Protein AF-A0A1D9Q321-F1 (afdb_monomer_lite)

Organism: Sclerotinia sclerotiorum (strain ATCC 18683 / 1980 / Ss-1) (NCBI:txid665079)

pLDDT: mean 75.56, std 19.26, range [30.47, 95.12]

Sequence (168 aa):
MKDKIEEKVTTGRLFTCFDEQNAYVSEDQILFGIDFGTTFSRIAFACLSNEDPKVLVVNCWPELDRKQAKIPKIVSYGMYNRKFSWGSQASDDYSIHGIKLLLDPKQDMPSYIPESFLKSNLEHCGKPAVDVAADFLQALQAGLHPVALIKEPEAAAFHTLHELKNKG

InterPro domains:
  IPR043129 ATPase, nucleotide binding domain [SSF53067] (31-163)

Secondary structure (DSSP, 8-state):
--------------------------S--EEEEEEE-SSEEEEEEEETTSSSPPPEE----TT-SS--S-EE-EEEE-TTT--EEEGGG--STTEEE-GGGGS-TTSPPPTTS-HHHHHHHHHHHT--HHHHHHHHHHHHHHTT-------HHHHHHHHHHHHHHTT-

Radius of gyration: 22.53 Å; chains: 1; bounding box: 74×38×61 Å

Structure (mmCIF, N/CA/C/O backbone):
data_AF-A0A1D9Q321-F1
#
_entry.id   AF-A0A1D9Q321-F1
#
loop_
_atom_site.group_PDB
_atom_site.id
_atom_site.type_symbol
_atom_site.label_atom_id
_atom_site.label_alt_id
_atom_site.label_comp_id
_atom_site.label_asym_id
_atom_site.label_entity_id
_atom_site.label_seq_id
_atom_site.pdbx_PDB_ins_code
_atom_site.Cartn_x
_atom_site.Cartn_y
_atom_site.Cartn_z
_atom_site.occupancy
_atom_site.B_iso_or_equiv
_atom_site.auth_seq_id
_atom_site.auth_comp_id
_atom_site.auth_asym_id
_atom_site.auth_atom_id
_atom_site.pdbx_PDB_model_num
ATOM 1 N N . MET A 1 1 ? -56.608 22.172 -11.972 1.00 35.34 1 MET A N 1
ATOM 2 C CA . MET A 1 1 ? -55.972 20.878 -11.644 1.00 35.34 1 MET A CA 1
ATOM 3 C C . MET A 1 1 ? -54.794 20.750 -12.591 1.00 35.34 1 MET A C 1
ATOM 5 O O . MET A 1 1 ? -55.031 20.618 -13.778 1.00 35.34 1 MET A O 1
ATOM 9 N N . LYS A 1 2 ? -53.620 21.278 -12.220 1.00 38.09 2 LYS A N 1
ATOM 10 C CA . LYS A 1 2 ? -52.544 20.570 -11.497 1.00 38.09 2 LYS A CA 1
ATOM 11 C C . LYS A 1 2 ? -52.198 19.254 -12.207 1.00 38.09 2 LYS A C 1
ATOM 13 O O . LYS A 1 2 ? -53.036 18.369 -12.214 1.00 38.09 2 LYS A O 1
ATOM 18 N N . ASP A 1 3 ? -51.012 19.157 -12.807 1.00 34.81 3 ASP A N 1
ATOM 19 C CA . ASP A 1 3 ? -49.898 18.531 -12.091 1.00 34.81 3 ASP A CA 1
ATOM 20 C C . ASP A 1 3 ? -48.523 18.825 -12.707 1.00 34.81 3 ASP A C 1
ATOM 22 O O . ASP A 1 3 ? -48.362 19.052 -13.904 1.00 34.81 3 ASP A O 1
ATOM 26 N N . LYS A 1 4 ? -47.559 18.916 -11.786 1.00 35.53 4 LYS A N 1
ATOM 27 C CA . LYS A 1 4 ? -46.132 19.196 -11.946 1.00 35.53 4 LYS A CA 1
ATOM 28 C C . LYS A 1 4 ? -45.429 18.044 -12.660 1.00 35.53 4 LYS A C 1
ATOM 30 O O . LYS A 1 4 ? -45.674 16.883 -12.352 1.00 35.53 4 LYS A O 1
ATOM 35 N N . ILE A 1 5 ? -44.456 18.383 -13.499 1.00 38.28 5 ILE A N 1
ATOM 36 C CA . ILE A 1 5 ? -43.382 17.465 -13.877 1.00 38.28 5 ILE A CA 1
ATOM 37 C C . ILE A 1 5 ? -42.394 17.459 -12.704 1.00 38.28 5 ILE A C 1
ATOM 39 O O . ILE A 1 5 ? -41.730 18.462 -12.449 1.00 38.28 5 ILE A O 1
ATOM 43 N N . GLU A 1 6 ? -42.366 16.365 -11.945 1.00 34.31 6 GLU A N 1
ATOM 44 C CA . GLU A 1 6 ? -41.343 16.105 -10.932 1.00 34.31 6 GLU A CA 1
ATOM 45 C C . GLU A 1 6 ? -40.139 15.416 -11.580 1.00 34.31 6 GLU A C 1
ATOM 47 O O . GLU A 1 6 ? -40.236 14.330 -12.155 1.00 34.31 6 GLU A O 1
ATOM 52 N N . GLU A 1 7 ? -38.994 16.078 -11.476 1.00 33.91 7 GLU A N 1
ATOM 53 C CA . GLU A 1 7 ? -37.674 15.586 -11.835 1.00 33.91 7 GLU A CA 1
ATOM 54 C C . GLU A 1 7 ? -37.228 14.543 -10.796 1.00 33.91 7 GLU A C 1
ATOM 56 O O . GLU A 1 7 ? -36.990 14.865 -9.630 1.00 33.91 7 GLU A O 1
ATOM 61 N N . LYS A 1 8 ? -37.137 13.266 -11.188 1.00 33.78 8 LYS A N 1
ATOM 62 C CA . LYS A 1 8 ? -36.568 12.223 -10.324 1.00 33.78 8 LYS A CA 1
ATOM 63 C C . LYS A 1 8 ? -35.047 12.230 -10.439 1.00 33.78 8 LYS A C 1
ATOM 65 O O . LYS A 1 8 ? -34.477 11.697 -11.390 1.00 33.78 8 LYS A O 1
ATOM 70 N N . VAL A 1 9 ? -34.403 12.797 -9.422 1.00 32.88 9 VAL A N 1
ATOM 71 C CA . VAL A 1 9 ? -32.973 12.632 -9.138 1.00 32.88 9 VAL A CA 1
ATOM 72 C C . VAL A 1 9 ? -32.656 11.137 -9.061 1.00 32.88 9 VAL A C 1
ATOM 74 O O . VAL A 1 9 ? -33.147 10.423 -8.189 1.00 32.88 9 VAL A O 1
ATOM 77 N N . THR A 1 10 ? -31.854 10.653 -10.007 1.00 32.47 10 THR A N 1
ATOM 78 C CA . THR A 1 10 ? -31.386 9.265 -10.037 1.00 32.47 10 THR A CA 1
ATOM 79 C C . THR A 1 10 ? -30.077 9.185 -9.260 1.00 32.47 10 THR A C 1
ATOM 81 O O . THR A 1 10 ? -29.006 9.457 -9.798 1.00 32.47 10 THR A O 1
ATOM 84 N N . THR A 1 11 ? -30.162 8.835 -7.977 1.00 32.44 11 THR A N 1
ATOM 85 C CA . THR A 1 11 ? -28.988 8.458 -7.182 1.00 32.44 11 THR A CA 1
ATOM 86 C C . THR A 1 11 ? -28.426 7.148 -7.730 1.00 32.44 11 THR A C 1
ATOM 88 O O . THR A 1 11 ? -29.149 6.164 -7.890 1.00 32.44 11 THR A O 1
ATOM 91 N N . GLY A 1 12 ? -27.137 7.171 -8.070 1.00 30.47 12 GLY A N 1
ATOM 92 C CA . GLY A 1 12 ? -26.412 6.086 -8.721 1.00 30.47 12 GLY A CA 1
ATOM 93 C C . GLY A 1 12 ? -26.507 4.753 -7.979 1.00 30.47 12 GLY A C 1
ATOM 94 O O . GLY A 1 12 ? -26.331 4.663 -6.767 1.00 30.47 12 GLY A O 1
ATOM 95 N N . ARG A 1 13 ? -26.775 3.710 -8.761 1.00 30.67 13 ARG A N 1
ATOM 96 C CA . ARG A 1 13 ? -26.823 2.302 -8.375 1.00 30.67 13 ARG A CA 1
ATOM 97 C C . ARG A 1 13 ? -25.412 1.840 -7.987 1.00 30.67 13 ARG A C 1
ATOM 99 O O . ARG A 1 13 ? -24.534 1.791 -8.845 1.00 30.67 13 ARG A O 1
ATOM 106 N N . LEU A 1 14 ? -25.193 1.516 -6.713 1.00 39.12 14 LEU A N 1
ATOM 107 C CA . LEU A 1 14 ? -23.991 0.807 -6.273 1.00 39.12 14 LEU A CA 1
ATOM 108 C C . LEU A 1 14 ? -24.058 -0.628 -6.827 1.00 39.12 14 LEU A C 1
ATOM 110 O O . LEU A 1 14 ? -25.094 -1.286 -6.723 1.00 39.12 14 LEU A O 1
ATOM 114 N N . PHE A 1 15 ? -22.986 -1.085 -7.469 1.00 34.81 15 PHE A N 1
ATOM 115 C CA . PHE A 1 15 ? -22.886 -2.430 -8.033 1.00 34.81 15 PHE A CA 1
ATOM 116 C C . PHE A 1 15 ? -22.950 -3.479 -6.914 1.00 34.81 15 PHE A C 1
ATOM 118 O O . PHE A 1 15 ? -22.062 -3.523 -6.067 1.00 34.81 15 PHE A O 1
ATOM 125 N N . THR A 1 16 ? -23.963 -4.347 -6.926 1.00 37.12 16 THR A N 1
ATOM 126 C CA . THR A 1 16 ? -24.002 -5.553 -6.092 1.00 37.12 16 THR A CA 1
ATOM 127 C C . THR A 1 16 ? -23.929 -6.779 -6.996 1.00 37.12 16 THR A C 1
ATOM 129 O O . THR A 1 16 ? -24.874 -7.111 -7.706 1.00 37.12 16 THR A O 1
ATOM 132 N N . CYS A 1 17 ? -22.779 -7.448 -6.989 1.00 34.91 17 CYS A N 1
ATOM 133 C CA . CYS A 1 17 ? -22.655 -8.824 -7.453 1.00 34.91 17 CYS A CA 1
ATOM 134 C C . CYS A 1 17 ? -21.954 -9.608 -6.346 1.00 34.91 17 CYS A C 1
ATOM 136 O O . CYS A 1 17 ? -20.734 -9.723 -6.339 1.00 34.91 17 CYS A O 1
ATOM 138 N N . PHE A 1 18 ? -22.739 -10.081 -5.385 1.00 36.09 18 PHE A N 1
ATOM 139 C CA . PHE A 1 18 ? -22.367 -11.161 -4.479 1.00 36.09 18 PHE A CA 1
ATOM 140 C C . PHE A 1 18 ? -23.606 -12.039 -4.325 1.00 36.09 18 PHE A C 1
ATOM 142 O O . PHE A 1 18 ? -24.688 -11.523 -4.047 1.00 36.09 18 PHE A O 1
ATOM 149 N N . ASP A 1 19 ? -23.445 -13.335 -4.594 1.00 39.81 19 ASP A N 1
ATOM 150 C CA . ASP A 1 19 ? -24.500 -14.339 -4.482 1.00 39.81 19 ASP A CA 1
ATOM 151 C C . ASP A 1 19 ? -25.128 -14.317 -3.081 1.00 39.81 19 ASP A C 1
ATOM 153 O O . ASP A 1 19 ? -24.426 -14.319 -2.066 1.00 39.81 19 ASP A O 1
ATOM 157 N N . GLU A 1 20 ? -26.463 -14.313 -3.037 1.00 47.47 20 GLU A N 1
ATOM 158 C CA . GLU A 1 20 ? -27.271 -14.406 -1.821 1.00 47.47 20 GLU A CA 1
ATOM 159 C C . GLU A 1 20 ? -27.117 -15.793 -1.180 1.00 47.47 20 GLU A C 1
ATOM 161 O O . GLU A 1 20 ? -27.946 -16.689 -1.335 1.00 47.47 20 GLU A O 1
ATOM 166 N N . GLN A 1 21 ? -26.053 -15.977 -0.404 1.00 46.09 21 GLN A N 1
ATOM 167 C CA . GLN A 1 21 ? -26.102 -16.865 0.750 1.00 46.09 21 GLN A CA 1
ATOM 168 C C . GLN A 1 21 ? -26.231 -15.981 1.980 1.00 46.09 21 GLN A C 1
ATOM 170 O O . GLN A 1 21 ? -25.394 -15.114 2.202 1.00 46.09 21 GLN A O 1
ATOM 175 N N . ASN A 1 22 ? -27.328 -16.181 2.711 1.00 42.28 22 ASN A N 1
ATOM 176 C CA . ASN A 1 22 ? -27.840 -15.401 3.838 1.00 42.28 22 ASN A CA 1
ATOM 177 C C . ASN A 1 22 ? -26.746 -15.017 4.861 1.00 42.28 22 ASN A C 1
ATOM 179 O O . ASN A 1 22 ? -26.565 -15.675 5.886 1.00 42.28 22 ASN A O 1
ATOM 183 N N . ALA A 1 23 ? -25.983 -13.969 4.555 1.00 47.41 23 ALA A N 1
ATOM 184 C CA . ALA A 1 23 ? -24.953 -13.431 5.419 1.00 47.41 23 ALA A CA 1
ATOM 185 C C . ALA A 1 23 ? -25.652 -12.540 6.440 1.00 47.41 23 ALA A C 1
ATOM 187 O O . ALA A 1 23 ? -26.303 -11.563 6.077 1.00 47.41 23 ALA A O 1
ATOM 188 N N . TYR A 1 24 ? -25.539 -12.888 7.719 1.00 47.50 24 TYR A N 1
ATOM 189 C CA . TYR A 1 24 ? -25.951 -12.010 8.806 1.00 47.50 24 TYR A CA 1
ATOM 190 C C . TYR A 1 24 ? -25.151 -10.704 8.692 1.00 47.50 24 TYR A C 1
ATOM 192 O O . TYR A 1 24 ? -23.967 -10.660 9.031 1.00 47.50 24 TYR A O 1
ATOM 200 N N . VAL A 1 25 ? -25.772 -9.657 8.146 1.00 53.19 25 VAL A N 1
ATOM 201 C CA . VAL A 1 25 ? -25.166 -8.329 8.064 1.00 53.19 25 VAL A CA 1
ATOM 202 C C . VAL A 1 25 ? -25.250 -7.733 9.461 1.00 53.19 25 VAL A C 1
ATOM 204 O O . VAL A 1 25 ? -26.316 -7.319 9.906 1.00 53.19 25 VAL A O 1
ATOM 207 N N . SER A 1 26 ? -24.130 -7.754 10.179 1.00 64.19 26 SER A N 1
ATOM 208 C CA . SER A 1 26 ? -24.000 -7.028 11.441 1.00 64.19 26 SER A CA 1
ATOM 209 C C . SER A 1 26 ? -24.300 -5.542 11.213 1.00 64.19 26 SER A C 1
ATOM 211 O O . SER A 1 26 ? -23.829 -4.966 10.232 1.00 64.19 26 SER A O 1
ATOM 213 N N . GLU A 1 27 ? -25.039 -4.907 12.125 1.00 67.38 27 GLU A N 1
ATOM 214 C CA . GLU A 1 27 ? -25.209 -3.444 12.126 1.00 67.38 27 GLU A CA 1
ATOM 215 C C . GLU A 1 27 ? -23.874 -2.719 12.395 1.00 67.38 27 GLU A C 1
ATOM 217 O O . GLU A 1 27 ? -23.692 -1.567 12.001 1.00 67.38 27 GLU A O 1
ATOM 222 N N . ASP A 1 28 ? -22.901 -3.418 12.991 1.00 74.50 28 ASP A N 1
ATOM 223 C CA . ASP A 1 28 ? -21.534 -2.932 13.171 1.00 74.50 28 ASP A CA 1
ATOM 224 C C . ASP A 1 28 ? -20.763 -2.962 11.841 1.00 74.50 28 ASP A C 1
ATOM 226 O O . ASP A 1 28 ? -20.319 -4.018 11.384 1.00 74.50 28 ASP A O 1
ATOM 230 N N . GLN A 1 29 ? -20.567 -1.789 11.236 1.00 78.56 29 GLN A N 1
ATOM 231 C CA . GLN A 1 29 ? -19.777 -1.612 10.013 1.00 78.56 29 GLN A CA 1
ATOM 232 C C . GLN A 1 29 ? -18.496 -0.815 10.293 1.00 78.56 29 GLN A C 1
ATOM 234 O O . GLN A 1 29 ? -18.522 0.190 11.006 1.00 78.56 29 GLN A O 1
ATOM 239 N N . ILE A 1 30 ? -17.379 -1.224 9.683 1.00 83.12 30 ILE A N 1
ATOM 240 C CA . ILE A 1 30 ? -16.134 -0.443 9.639 1.00 83.12 30 ILE A CA 1
ATOM 241 C C . ILE A 1 30 ? -15.891 -0.000 8.202 1.00 83.12 30 ILE A C 1
ATOM 243 O O . ILE A 1 30 ? -15.799 -0.829 7.297 1.00 83.12 30 ILE A O 1
ATOM 247 N N . LEU A 1 31 ? -15.727 1.303 8.003 1.00 86.12 31 LEU A N 1
ATOM 248 C CA . LEU A 1 31 ? -15.289 1.864 6.733 1.00 86.12 31 LEU A CA 1
ATOM 249 C C . LEU A 1 31 ? -13.776 2.067 6.755 1.00 86.12 31 LEU A C 1
ATOM 251 O O . LEU A 1 31 ? -13.267 2.726 7.659 1.00 86.12 31 LEU A O 1
ATOM 255 N N . PHE A 1 32 ? -13.073 1.561 5.742 1.00 90.50 32 PHE A N 1
ATOM 256 C CA . PHE A 1 32 ? -11.649 1.823 5.528 1.00 90.50 32 PHE A CA 1
ATOM 257 C C . PHE A 1 32 ? -11.449 2.839 4.400 1.00 90.50 32 PHE A C 1
ATOM 259 O O . PHE A 1 32 ? -11.994 2.691 3.309 1.00 90.50 32 PHE A O 1
ATOM 266 N N . GLY A 1 33 ? -10.619 3.848 4.648 1.00 91.00 33 GLY A N 1
ATOM 267 C CA . GLY A 1 33 ? -10.086 4.759 3.642 1.00 91.00 33 GLY A CA 1
ATOM 268 C C . GLY A 1 33 ? -8.602 4.482 3.420 1.00 91.00 33 GLY A C 1
ATOM 269 O O . GLY A 1 33 ? -7.813 4.569 4.361 1.00 91.00 33 GLY A O 1
ATOM 270 N N . ILE A 1 34 ? -8.217 4.167 2.182 1.00 93.00 34 ILE A N 1
ATOM 271 C CA . ILE A 1 34 ? -6.823 3.905 1.798 1.00 93.00 34 ILE A CA 1
ATOM 272 C C . ILE A 1 34 ? -6.334 5.028 0.882 1.00 93.00 34 ILE A C 1
ATOM 274 O O . ILE A 1 34 ? -6.846 5.216 -0.219 1.00 93.00 34 ILE A O 1
ATOM 278 N N . ASP A 1 35 ? -5.300 5.746 1.315 1.00 94.25 35 ASP A N 1
ATOM 279 C CA . ASP A 1 35 ? -4.548 6.668 0.463 1.00 94.25 35 ASP A CA 1
ATOM 280 C C . ASP A 1 35 ? -3.413 5.892 -0.207 1.00 94.25 35 ASP A C 1
ATOM 282 O O . ASP A 1 35 ? -2.416 5.551 0.432 1.00 94.25 35 ASP A O 1
ATOM 286 N N . PHE A 1 36 ? -3.564 5.599 -1.499 1.00 91.94 36 PHE A N 1
ATOM 287 C CA . PHE A 1 36 ? -2.545 4.938 -2.309 1.00 91.94 36 PHE A CA 1
ATOM 288 C C . PHE A 1 36 ? -1.701 5.983 -3.063 1.00 91.94 36 PHE A C 1
ATOM 290 O O . PHE A 1 36 ? -1.734 6.053 -4.293 1.00 91.94 36 PHE A O 1
ATOM 297 N N . GLY A 1 37 ? -0.932 6.813 -2.350 1.00 92.44 37 GLY A N 1
ATOM 298 C CA . GLY A 1 37 ? -0.035 7.844 -2.913 1.00 92.44 37 GLY A CA 1
ATOM 299 C C . GLY A 1 37 ? 1.175 7.276 -3.672 1.00 92.44 37 GLY A C 1
ATOM 300 O O . GLY A 1 37 ? 1.404 6.081 -3.654 1.00 92.44 37 GLY A O 1
ATOM 301 N N . THR A 1 38 ? 1.978 8.068 -4.385 1.00 90.50 38 THR A N 1
ATOM 302 C CA . THR A 1 38 ? 3.103 7.497 -5.171 1.00 90.50 38 THR A CA 1
ATOM 303 C C . THR A 1 38 ? 4.217 6.926 -4.286 1.00 90.50 38 THR A C 1
ATOM 305 O O . THR A 1 38 ? 4.660 5.802 -4.507 1.00 90.50 38 THR A O 1
ATOM 308 N N . THR A 1 39 ? 4.633 7.681 -3.266 1.00 92.56 39 THR A N 1
ATOM 309 C CA . THR A 1 39 ? 5.765 7.335 -2.383 1.00 92.56 39 THR A CA 1
ATOM 310 C C . THR A 1 39 ? 5.330 6.690 -1.075 1.00 92.56 39 THR A C 1
ATOM 312 O O . THR A 1 39 ? 6.012 5.816 -0.557 1.00 92.56 39 THR A O 1
ATOM 315 N N . PHE A 1 40 ? 4.206 7.136 -0.518 1.00 95.06 40 PHE A N 1
ATOM 316 C CA . PHE A 1 40 ? 3.691 6.674 0.764 1.00 95.06 40 PHE A CA 1
ATOM 317 C C . PHE A 1 40 ? 2.236 6.255 0.614 1.00 95.06 40 PHE A C 1
ATOM 319 O O . PHE A 1 40 ? 1.524 6.800 -0.231 1.00 95.06 40 PHE A O 1
ATOM 326 N N . SER A 1 41 ? 1.807 5.338 1.475 1.00 94.69 41 SER A N 1
ATOM 327 C CA . SER A 1 41 ? 0.401 4.983 1.645 1.00 94.69 41 SER A CA 1
ATOM 328 C C . SER A 1 41 ? -0.053 5.239 3.080 1.00 94.69 41 SER A C 1
ATOM 330 O O . SER A 1 41 ? 0.768 5.258 4.004 1.00 94.69 41 SER A O 1
ATOM 332 N N . ARG A 1 42 ? -1.355 5.455 3.272 1.00 93.31 42 ARG A N 1
ATOM 333 C CA . ARG A 1 42 ? -1.984 5.613 4.593 1.00 93.31 42 ARG A CA 1
ATOM 334 C C . ARG A 1 42 ? -3.294 4.849 4.657 1.00 93.31 42 ARG A C 1
ATOM 336 O O . ARG A 1 42 ? -3.929 4.638 3.627 1.00 93.31 42 ARG A O 1
ATOM 343 N N . ILE A 1 43 ? -3.706 4.501 5.872 1.00 92.88 43 ILE A N 1
ATOM 344 C CA . ILE A 1 43 ? -5.030 3.948 6.140 1.00 92.88 43 ILE A CA 1
ATOM 345 C C . ILE A 1 43 ? -5.675 4.749 7.260 1.00 92.88 43 ILE A C 1
ATOM 347 O O . ILE A 1 43 ? -5.035 5.055 8.268 1.00 92.88 43 ILE A O 1
ATOM 351 N N . ALA A 1 44 ? -6.949 5.058 7.084 1.00 91.19 44 ALA A N 1
ATOM 352 C CA . ALA A 1 44 ? -7.828 5.489 8.150 1.00 91.19 44 ALA A CA 1
ATOM 353 C C . ALA A 1 44 ? -9.065 4.593 8.176 1.00 91.19 44 ALA A C 1
ATOM 355 O O . ALA A 1 44 ? -9.426 4.004 7.158 1.00 91.19 44 ALA A O 1
ATOM 356 N N . PHE A 1 45 ? -9.713 4.484 9.325 1.00 90.50 45 PHE A N 1
ATOM 357 C CA . PHE A 1 45 ? -10.966 3.760 9.451 1.00 90.50 45 PHE A CA 1
ATOM 358 C C . PHE A 1 45 ? -11.924 4.458 10.411 1.00 90.50 45 PHE A C 1
ATOM 360 O O . PHE A 1 45 ? -11.503 5.264 11.241 1.00 90.50 45 PHE A O 1
ATOM 367 N N . ALA A 1 46 ? -13.211 4.155 10.289 1.00 87.75 46 ALA A N 1
ATOM 368 C CA . ALA A 1 46 ? -14.247 4.623 11.202 1.00 87.75 46 ALA A CA 1
ATOM 369 C C . ALA A 1 46 ? -15.286 3.521 11.429 1.00 87.75 46 ALA A C 1
ATOM 371 O O . ALA A 1 46 ? -15.664 2.825 10.486 1.00 87.75 46 ALA A O 1
ATOM 372 N N . CYS A 1 47 ? -15.755 3.383 12.669 1.00 85.62 47 CYS A N 1
ATOM 373 C CA . CYS A 1 47 ? -16.885 2.517 13.006 1.00 85.62 47 CYS A CA 1
ATOM 374 C C . CYS A 1 47 ? -18.184 3.304 12.821 1.00 85.62 47 CYS A C 1
ATOM 376 O O . CYS A 1 47 ? -18.369 4.340 13.460 1.00 85.62 47 CYS A O 1
ATOM 378 N N . LEU A 1 48 ? -19.062 2.815 11.947 1.00 80.75 48 LEU A N 1
ATOM 379 C CA . LEU A 1 48 ? -20.304 3.490 11.563 1.00 80.75 48 LEU A CA 1
ATOM 380 C C . LEU A 1 48 ? -21.477 3.192 12.505 1.00 80.75 48 LEU A C 1
ATOM 382 O O . LEU A 1 48 ? -22.527 3.804 12.359 1.00 80.75 48 LEU A O 1
ATOM 386 N N . SER A 1 49 ? -21.306 2.292 13.476 1.00 77.06 49 SER A N 1
ATOM 387 C CA . SER A 1 49 ? -22.314 2.024 14.510 1.00 77.06 49 SER A CA 1
ATOM 388 C C . SER A 1 49 ? -22.419 3.127 15.576 1.00 77.06 49 SER A C 1
ATOM 390 O O . SER A 1 49 ? -23.296 3.069 16.431 1.00 77.06 49 SER A O 1
ATOM 392 N N . ASN A 1 50 ? -21.566 4.156 15.519 1.00 65.75 50 ASN A N 1
ATOM 393 C CA . ASN A 1 50 ? -21.613 5.312 16.414 1.00 65.75 50 ASN A CA 1
ATOM 394 C C . ASN A 1 50 ? -22.403 6.472 15.785 1.00 65.75 50 ASN A C 1
ATOM 396 O O . ASN A 1 50 ? -22.176 6.802 14.624 1.00 65.75 50 ASN A O 1
ATOM 400 N N . GLU A 1 51 ? -23.244 7.157 16.572 1.00 77.38 51 GLU A N 1
ATOM 401 C CA . GLU A 1 51 ? -23.981 8.363 16.135 1.00 77.38 51 GLU A CA 1
ATOM 402 C C . GLU A 1 51 ? -23.048 9.519 15.703 1.00 77.38 51 GLU A C 1
ATOM 404 O O . GLU A 1 51 ? -23.429 10.345 14.877 1.00 77.38 51 GLU A O 1
ATOM 409 N N . ASP A 1 52 ? -21.811 9.543 16.218 1.00 82.44 52 ASP A N 1
ATOM 410 C CA . ASP A 1 52 ? -20.723 10.449 15.821 1.00 82.44 52 ASP A CA 1
ATOM 411 C C . ASP A 1 52 ? -19.449 9.632 15.501 1.00 82.44 52 ASP A C 1
ATOM 413 O O . ASP A 1 52 ? -18.617 9.371 16.384 1.00 82.44 52 ASP A O 1
ATOM 417 N N . PRO A 1 53 ? -19.308 9.121 14.263 1.00 82.12 53 PRO A N 1
ATOM 418 C CA . PRO A 1 53 ? -18.230 8.209 13.909 1.00 82.12 53 PRO A CA 1
ATOM 419 C C . PRO A 1 53 ? -16.880 8.936 13.869 1.00 82.12 53 PRO A C 1
ATOM 421 O O . PRO A 1 53 ? -16.624 9.805 13.034 1.00 82.12 53 PRO A O 1
ATOM 424 N N . LYS A 1 54 ? -15.960 8.530 14.749 1.00 85.69 54 LYS A N 1
ATOM 425 C CA . LYS A 1 54 ? -14.594 9.067 14.790 1.00 85.69 54 LYS A CA 1
ATOM 426 C C . LYS A 1 54 ? -13.698 8.376 13.769 1.00 85.69 54 LYS A C 1
ATOM 428 O O . LYS A 1 54 ? -13.594 7.151 13.748 1.00 85.69 54 LYS A O 1
ATOM 433 N N . VAL A 1 55 ? -12.990 9.180 12.979 1.00 87.62 55 VAL A N 1
ATOM 434 C CA . VAL A 1 55 ? -11.970 8.694 12.044 1.00 87.62 55 VAL A CA 1
ATOM 435 C C . VAL A 1 55 ? -10.657 8.465 12.788 1.00 87.62 55 VAL A C 1
ATOM 437 O O . VAL A 1 55 ? -10.076 9.389 13.359 1.00 87.62 55 VAL A O 1
ATOM 440 N N . LEU A 1 56 ? -10.166 7.231 12.746 1.00 89.38 56 LEU A N 1
ATOM 441 C CA . LEU A 1 56 ? -8.894 6.816 13.319 1.00 89.38 56 LEU A CA 1
ATOM 442 C C . LEU A 1 56 ? -7.882 6.559 12.207 1.00 89.38 56 LEU A C 1
ATOM 444 O O . LEU A 1 56 ? -8.156 5.830 11.258 1.00 89.38 56 LEU A O 1
ATOM 448 N N . VAL A 1 57 ? -6.693 7.149 12.325 1.00 90.06 57 VAL A N 1
ATOM 449 C CA . VAL A 1 57 ? -5.587 6.925 11.384 1.00 90.06 57 VAL A CA 1
ATOM 450 C C . VAL A 1 57 ? -4.695 5.811 11.913 1.00 90.06 57 VAL A C 1
ATOM 452 O O . VAL A 1 57 ? -4.222 5.873 13.049 1.00 90.06 57 VAL A O 1
ATOM 455 N N . VAL A 1 58 ? -4.416 4.823 11.067 1.00 89.31 58 VAL A N 1
ATOM 456 C CA . VAL A 1 58 ? -3.458 3.760 11.368 1.00 89.31 58 VAL A CA 1
ATOM 457 C C . VAL A 1 58 ? -2.067 4.375 11.456 1.00 89.31 58 VAL A C 1
ATOM 459 O O . VAL A 1 58 ? -1.563 4.972 10.501 1.00 89.31 58 VAL A O 1
ATOM 462 N N . ASN A 1 59 ? -1.453 4.260 12.631 1.00 88.88 59 ASN A N 1
ATOM 463 C CA . ASN A 1 59 ? -0.119 4.789 12.891 1.00 88.88 59 ASN A CA 1
ATOM 464 C C . ASN A 1 59 ? 0.853 3.759 13.480 1.00 88.88 59 ASN A C 1
ATOM 466 O O . ASN A 1 59 ? 2.031 4.070 13.629 1.00 88.88 59 ASN A O 1
ATOM 470 N N . CYS A 1 60 ? 0.382 2.551 13.781 1.00 85.50 60 CYS A N 1
ATOM 471 C CA . CYS A 1 60 ? 1.206 1.410 14.154 1.00 85.50 60 CYS A CA 1
ATOM 472 C C . CYS A 1 60 ? 1.221 0.441 12.975 1.00 85.50 60 CYS A C 1
ATOM 474 O O . CYS A 1 60 ? 0.171 0.151 12.405 1.00 85.50 60 CYS A O 1
ATOM 476 N N . TRP A 1 61 ? 2.403 -0.046 12.620 1.00 83.88 61 TRP A N 1
ATOM 477 C CA . TRP A 1 61 ? 2.605 -0.954 11.497 1.00 83.88 61 TRP A CA 1
ATOM 478 C C . TRP A 1 61 ? 3.424 -2.158 11.969 1.00 83.88 61 TRP A C 1
ATOM 480 O O . TRP A 1 61 ? 4.171 -2.022 12.943 1.00 83.88 61 TRP A O 1
ATOM 490 N N . PRO A 1 62 ? 3.316 -3.314 11.297 1.00 74.94 62 PRO A N 1
ATOM 491 C CA . PRO A 1 62 ? 4.113 -4.487 11.636 1.00 74.94 62 PRO A CA 1
ATOM 492 C C . PRO A 1 62 ? 5.614 -4.167 11.684 1.00 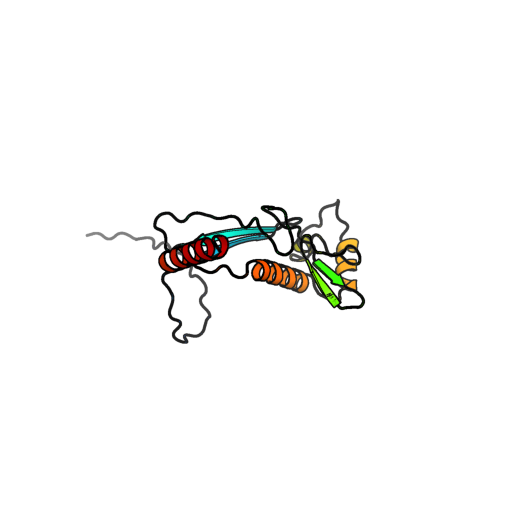74.94 62 PRO A C 1
ATOM 494 O O . PRO A 1 62 ? 6.128 -3.473 10.808 1.00 74.94 62 PRO A O 1
ATOM 497 N N . GLU A 1 63 ? 6.295 -4.674 12.716 1.00 72.38 63 GLU A N 1
ATOM 498 C CA . GLU A 1 63 ? 7.757 -4.592 12.903 1.00 72.38 63 GLU A CA 1
ATOM 499 C C . GLU A 1 63 ? 8.342 -3.164 12.925 1.00 72.38 63 GLU A C 1
ATOM 501 O O . GLU A 1 63 ? 9.536 -2.960 12.706 1.00 72.38 63 GLU A O 1
ATOM 506 N N . LEU A 1 64 ? 7.509 -2.164 13.230 1.00 74.25 64 LEU A N 1
ATOM 507 C CA . LEU A 1 64 ? 7.941 -0.800 13.508 1.00 74.25 64 LEU A CA 1
ATOM 508 C C . LEU A 1 64 ? 7.669 -0.439 14.966 1.00 74.25 64 LEU A C 1
ATOM 510 O O . LEU A 1 64 ? 6.528 -0.210 15.362 1.00 74.25 64 LEU A O 1
ATOM 514 N N . ASP A 1 65 ? 8.742 -0.268 15.738 1.00 76.19 65 ASP A N 1
ATOM 515 C CA . ASP A 1 65 ? 8.662 0.189 17.135 1.00 76.19 65 ASP A CA 1
ATOM 516 C C . ASP A 1 65 ? 8.187 1.647 17.256 1.00 76.19 65 ASP A C 1
ATOM 518 O O . ASP A 1 65 ? 7.819 2.124 18.331 1.00 76.19 65 ASP A O 1
ATOM 522 N N . ARG A 1 66 ? 8.206 2.393 16.145 1.00 80.12 66 ARG A N 1
ATOM 523 C CA . ARG A 1 66 ? 7.826 3.806 16.094 1.00 80.12 66 ARG A CA 1
ATOM 524 C C . ARG A 1 66 ? 6.482 3.988 15.407 1.00 80.12 66 ARG A C 1
ATOM 526 O O . ARG A 1 66 ? 6.238 3.454 14.328 1.00 80.12 66 ARG A O 1
ATOM 533 N N . LYS A 1 67 ? 5.653 4.855 15.992 1.00 85.50 67 LYS A N 1
ATOM 534 C CA . LYS A 1 67 ? 4.401 5.291 15.371 1.00 85.50 67 LYS A CA 1
ATOM 535 C C . LYS A 1 67 ? 4.682 6.181 14.162 1.00 85.50 67 LYS A C 1
ATOM 537 O O . LYS A 1 67 ? 5.388 7.181 14.276 1.00 85.50 67 LYS A O 1
ATOM 542 N N . GLN A 1 68 ? 4.074 5.867 13.025 1.00 86.69 68 GLN A N 1
ATOM 543 C CA . GLN A 1 68 ? 4.119 6.678 11.813 1.00 86.69 68 GLN A CA 1
ATOM 544 C C . GLN A 1 68 ? 2.774 6.624 11.087 1.00 86.69 68 GLN A C 1
ATOM 546 O O . GLN A 1 68 ? 2.262 5.557 10.793 1.00 86.69 68 GLN A O 1
ATOM 551 N N . ALA A 1 69 ? 2.189 7.771 10.741 1.00 88.44 69 ALA A N 1
ATOM 552 C CA . ALA A 1 69 ? 0.869 7.830 10.092 1.00 88.44 69 ALA A CA 1
ATOM 553 C C . ALA A 1 69 ? 0.873 7.422 8.602 1.00 88.44 69 ALA A C 1
ATOM 555 O O . ALA A 1 69 ? -0.135 7.556 7.912 1.00 88.44 69 ALA A O 1
ATOM 556 N N . LYS A 1 70 ? 2.032 7.029 8.069 1.00 92.88 70 LYS A N 1
ATOM 557 C CA . LYS A 1 70 ? 2.231 6.650 6.670 1.00 92.88 70 LYS A CA 1
ATOM 558 C C . LYS A 1 70 ? 3.293 5.566 6.573 1.00 92.88 70 LYS A C 1
ATOM 560 O O . LYS A 1 70 ? 4.241 5.585 7.353 1.00 92.88 70 LYS A O 1
ATOM 565 N N . ILE A 1 71 ? 3.159 4.690 5.589 1.00 92.44 71 ILE A N 1
ATOM 566 C CA . ILE A 1 71 ? 4.116 3.623 5.290 1.00 92.44 71 ILE A CA 1
ATOM 567 C C . ILE A 1 71 ? 4.710 3.856 3.892 1.00 92.44 71 ILE A C 1
ATOM 569 O O . ILE A 1 71 ? 3.969 4.266 2.989 1.00 92.44 71 ILE A O 1
ATOM 573 N N . PRO A 1 72 ? 6.027 3.677 3.677 1.00 93.38 72 PRO A N 1
ATOM 574 C CA . PRO A 1 72 ? 6.610 3.738 2.339 1.00 93.38 72 PRO A CA 1
ATOM 575 C C . PRO A 1 72 ? 5.928 2.748 1.392 1.00 93.38 72 PRO A C 1
ATOM 577 O O . PRO A 1 72 ? 5.571 1.642 1.786 1.00 93.38 72 PRO A O 1
ATOM 580 N N . LYS A 1 73 ? 5.746 3.124 0.128 1.00 93.69 73 LYS A N 1
ATOM 581 C CA . LYS A 1 73 ? 5.270 2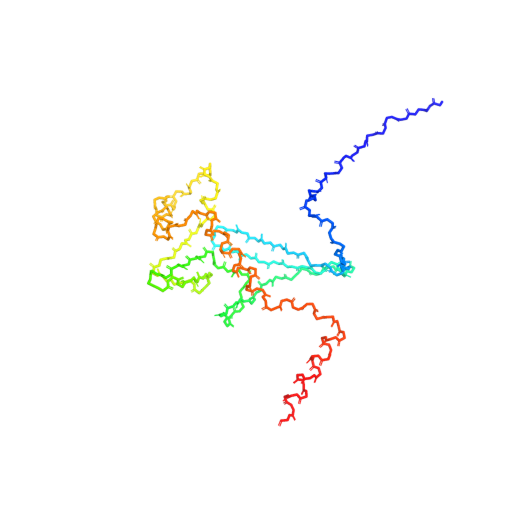.212 -0.911 1.00 93.69 73 LYS A CA 1
ATOM 582 C C . LYS A 1 73 ? 6.457 1.569 -1.605 1.00 93.69 73 LYS A C 1
ATOM 584 O O . LYS A 1 73 ? 6.844 1.961 -2.706 1.00 93.69 73 LYS A O 1
ATOM 589 N N . ILE A 1 74 ? 7.038 0.617 -0.897 1.00 92.88 74 ILE A N 1
ATOM 590 C CA . ILE A 1 74 ? 8.182 -0.156 -1.350 1.00 92.88 74 ILE A CA 1
ATOM 591 C C . ILE A 1 74 ? 7.803 -1.622 -1.215 1.00 92.88 74 ILE A C 1
ATOM 593 O O . ILE A 1 74 ? 7.203 -2.015 -0.213 1.00 92.88 74 ILE A O 1
ATOM 597 N N . VAL A 1 75 ? 8.121 -2.407 -2.236 1.00 93.44 75 VAL A N 1
ATOM 598 C CA . VAL A 1 75 ? 7.975 -3.863 -2.242 1.00 93.44 75 VAL A CA 1
ATOM 599 C C . VAL A 1 75 ? 9.318 -4.464 -2.611 1.00 93.44 75 VAL A C 1
ATOM 601 O O . VAL A 1 75 ? 9.956 -3.986 -3.540 1.00 93.44 75 VAL A O 1
ATOM 604 N N . SER A 1 76 ? 9.739 -5.509 -1.915 1.00 92.06 76 SER A N 1
ATOM 605 C CA . SER A 1 76 ? 10.936 -6.271 -2.242 1.00 92.06 76 SER A CA 1
ATOM 606 C C . SER A 1 76 ? 10.604 -7.754 -2.345 1.00 92.06 76 SER A C 1
ATOM 608 O O . SER A 1 76 ? 9.815 -8.293 -1.562 1.00 92.06 76 SER A O 1
ATOM 610 N N . TYR A 1 77 ? 11.226 -8.411 -3.320 1.00 90.50 77 TYR A N 1
ATOM 611 C CA . TYR A 1 77 ? 11.185 -9.856 -3.495 1.00 90.50 77 TYR A CA 1
ATOM 612 C C . TYR A 1 77 ? 12.620 -10.374 -3.423 1.00 90.50 77 TYR A C 1
ATOM 614 O O . TYR A 1 77 ? 13.429 -10.116 -4.313 1.00 90.50 77 TYR A O 1
ATOM 622 N N . GLY A 1 78 ? 12.955 -11.098 -2.356 1.00 84.69 78 GLY A N 1
ATOM 623 C CA . GLY A 1 78 ? 14.302 -11.629 -2.172 1.00 84.69 78 GLY A CA 1
ATOM 624 C C . GLY A 1 78 ? 14.690 -12.585 -3.303 1.00 84.69 78 GLY A C 1
ATOM 625 O O . GLY A 1 78 ? 14.001 -13.575 -3.544 1.00 84.69 78 GLY A O 1
ATOM 626 N N . MET A 1 79 ? 15.811 -12.320 -3.977 1.00 75.69 79 MET A N 1
ATOM 627 C CA . MET A 1 79 ? 16.232 -13.066 -5.172 1.00 75.69 79 MET A CA 1
ATOM 628 C C . MET A 1 79 ? 16.346 -14.581 -4.955 1.00 75.69 79 MET A C 1
ATOM 630 O O . MET A 1 79 ? 15.936 -15.369 -5.803 1.00 75.69 79 MET A O 1
ATOM 634 N N . TYR A 1 80 ? 16.892 -14.995 -3.810 1.00 80.50 80 TYR A N 1
ATOM 635 C CA . TYR A 1 80 ? 17.195 -16.404 -3.538 1.00 80.50 80 TYR A CA 1
ATOM 636 C C . TYR A 1 80 ? 16.097 -17.114 -2.746 1.00 80.50 80 TYR A C 1
ATOM 638 O O . TYR A 1 80 ? 15.768 -18.265 -3.019 1.00 80.50 80 TYR A O 1
ATOM 646 N N . ASN A 1 81 ? 15.520 -16.432 -1.757 1.00 79.88 81 ASN A N 1
ATOM 647 C CA . ASN A 1 81 ? 14.535 -17.013 -0.843 1.00 79.88 81 ASN A CA 1
ATOM 648 C C . ASN A 1 81 ? 13.084 -16.711 -1.247 1.00 79.88 81 ASN A C 1
ATOM 650 O O . ASN A 1 81 ? 12.168 -17.197 -0.588 1.00 79.88 81 ASN A O 1
ATOM 654 N N . ARG A 1 82 ? 12.872 -15.888 -2.288 1.00 77.25 82 ARG A N 1
ATOM 655 C CA . ARG A 1 82 ? 11.568 -15.336 -2.699 1.00 77.25 82 ARG A CA 1
ATOM 656 C C . ARG A 1 82 ? 10.795 -14.698 -1.544 1.00 77.25 82 ARG A C 1
ATOM 658 O O . ARG A 1 82 ? 9.567 -14.628 -1.580 1.00 77.25 82 ARG A O 1
ATOM 665 N N . LYS A 1 83 ? 11.502 -14.249 -0.502 1.00 87.75 83 LYS A N 1
ATOM 666 C CA . LYS A 1 83 ? 10.888 -13.631 0.667 1.00 87.75 83 LYS A CA 1
ATOM 667 C C . LYS A 1 83 ? 10.321 -12.289 0.236 1.00 87.75 83 LYS A C 1
ATOM 669 O O . LYS A 1 83 ? 11.061 -11.423 -0.223 1.00 87.75 83 LYS A O 1
ATOM 674 N N . PHE A 1 84 ? 9.016 -12.141 0.392 1.00 90.38 84 PHE A N 1
ATOM 675 C CA . PHE A 1 84 ? 8.333 -10.874 0.211 1.00 90.38 84 PHE A CA 1
ATOM 676 C C . PHE A 1 84 ? 8.544 -9.995 1.446 1.00 90.38 84 PHE A C 1
ATOM 678 O O . PHE A 1 84 ? 8.362 -10.451 2.578 1.00 90.38 84 PHE A O 1
ATOM 685 N N . SER A 1 85 ? 8.910 -8.737 1.231 1.00 91.56 85 SER A N 1
ATOM 686 C CA . SER A 1 85 ? 8.850 -7.698 2.255 1.00 91.56 85 SER A CA 1
ATOM 687 C C . SER A 1 85 ? 8.368 -6.383 1.656 1.00 91.56 85 SER A C 1
ATOM 689 O O . SER A 1 85 ? 8.390 -6.181 0.443 1.00 91.56 85 SER A O 1
ATOM 691 N N . TRP A 1 86 ? 7.856 -5.496 2.501 1.00 92.94 86 TRP A N 1
ATOM 692 C CA . TRP A 1 86 ? 7.170 -4.292 2.050 1.00 92.94 86 TRP A CA 1
ATOM 693 C C . TRP A 1 86 ? 7.312 -3.166 3.067 1.00 92.94 86 TRP A C 1
ATOM 695 O O . TRP A 1 86 ? 7.761 -3.367 4.197 1.00 92.94 86 TRP A O 1
ATOM 705 N N . GLY A 1 87 ? 6.920 -1.960 2.672 1.00 91.50 87 GLY A N 1
ATOM 706 C CA . GLY A 1 87 ? 6.907 -0.826 3.584 1.00 91.50 87 GLY A CA 1
ATOM 707 C C . GLY A 1 87 ? 8.301 -0.496 4.104 1.00 91.50 87 GLY A C 1
ATOM 708 O O . GLY A 1 87 ? 9.277 -0.520 3.359 1.00 91.50 87 GLY A O 1
ATOM 709 N N . SER A 1 88 ? 8.394 -0.206 5.400 1.00 89.00 88 SER A N 1
ATOM 710 C CA . SER A 1 88 ? 9.680 0.034 6.062 1.00 89.00 88 SER A CA 1
ATOM 711 C C . SER A 1 88 ? 10.527 -1.235 6.252 1.00 89.00 88 SER A C 1
ATOM 713 O O . SER A 1 88 ? 11.663 -1.126 6.695 1.00 89.00 88 SER A O 1
ATOM 715 N N . GLN A 1 89 ? 9.989 -2.418 5.940 1.00 87.00 89 GLN A N 1
ATOM 716 C CA . GLN A 1 89 ? 10.676 -3.712 6.048 1.00 87.00 89 GLN A CA 1
ATOM 717 C C . GLN A 1 89 ? 11.254 -4.175 4.700 1.00 87.00 89 GLN A C 1
ATOM 719 O O . GLN A 1 89 ? 11.848 -5.255 4.611 1.00 87.00 89 GLN A O 1
ATOM 724 N N . ALA A 1 90 ? 11.018 -3.420 3.623 1.00 87.19 90 ALA A N 1
ATOM 725 C CA . ALA A 1 90 ? 11.541 -3.747 2.306 1.00 87.19 90 ALA A CA 1
ATOM 726 C C . ALA A 1 90 ? 13.078 -3.810 2.351 1.00 87.19 90 ALA A C 1
ATOM 728 O O . ALA A 1 90 ? 13.713 -2.919 2.909 1.00 87.19 90 ALA A O 1
ATOM 729 N N . SER A 1 91 ? 13.673 -4.870 1.794 1.00 82.44 91 SER A N 1
ATOM 730 C CA . SER A 1 91 ? 15.134 -4.956 1.674 1.00 82.44 91 SER A CA 1
ATOM 731 C C . SER A 1 91 ? 15.645 -4.077 0.533 1.00 82.44 91 SER A C 1
ATOM 733 O O . SER A 1 91 ? 14.933 -3.860 -0.449 1.00 82.44 91 SER A O 1
ATOM 735 N N . ASP A 1 92 ? 16.899 -3.637 0.628 1.00 75.94 92 ASP A N 1
ATOM 736 C CA . ASP A 1 92 ? 17.513 -2.780 -0.392 1.00 75.94 92 ASP A CA 1
ATOM 737 C C . ASP A 1 92 ? 17.877 -3.531 -1.686 1.00 75.94 92 ASP A C 1
ATOM 739 O O . ASP A 1 92 ? 17.976 -2.900 -2.734 1.00 75.94 92 ASP A O 1
ATOM 743 N N . ASP A 1 93 ? 18.018 -4.864 -1.643 1.00 72.50 93 ASP A N 1
ATOM 744 C CA . ASP A 1 93 ? 18.562 -5.661 -2.756 1.00 72.50 93 ASP A CA 1
ATOM 745 C C . ASP A 1 93 ? 17.778 -5.515 -4.075 1.00 72.50 93 ASP A C 1
ATOM 747 O O . ASP A 1 93 ? 18.388 -5.333 -5.125 1.00 72.50 93 ASP A O 1
ATOM 751 N N . TYR A 1 94 ? 16.438 -5.593 -4.035 1.00 79.88 94 TYR A N 1
ATOM 752 C CA . TYR A 1 94 ? 15.557 -5.499 -5.215 1.00 79.88 94 TYR A CA 1
ATOM 753 C C . TYR A 1 94 ? 14.225 -4.836 -4.861 1.00 79.88 94 TYR A C 1
ATOM 755 O O . TYR A 1 94 ? 13.151 -5.441 -4.918 1.00 79.88 94 TYR A O 1
ATOM 763 N N . SER A 1 95 ? 14.310 -3.570 -4.460 1.00 87.75 95 SER A N 1
ATOM 764 C CA . SER A 1 95 ? 13.162 -2.783 -4.026 1.00 87.75 95 SER A CA 1
ATOM 765 C C . SER A 1 95 ? 12.466 -2.058 -5.185 1.00 87.75 95 SER A C 1
ATOM 767 O O . SER A 1 95 ? 13.009 -1.186 -5.867 1.00 87.75 95 SER A O 1
ATOM 769 N N . ILE A 1 96 ? 11.193 -2.379 -5.380 1.00 90.50 96 ILE A N 1
ATOM 770 C CA . ILE A 1 96 ? 10.305 -1.737 -6.343 1.00 90.50 96 ILE A CA 1
ATOM 771 C C . ILE A 1 96 ? 9.658 -0.526 -5.675 1.00 90.50 96 ILE A C 1
ATOM 773 O O . ILE A 1 96 ? 8.931 -0.642 -4.685 1.00 90.50 96 ILE A O 1
ATOM 777 N N . HIS A 1 97 ? 9.902 0.640 -6.265 1.00 90.88 97 HIS A N 1
ATOM 778 C CA . HIS A 1 97 ? 9.374 1.927 -5.833 1.00 90.88 97 HIS A CA 1
ATOM 779 C C . HIS A 1 97 ? 8.353 2.458 -6.833 1.00 90.88 97 HIS A C 1
ATOM 781 O O . HIS A 1 97 ? 8.368 2.095 -8.006 1.00 90.88 97 HIS A O 1
ATOM 787 N N . GLY A 1 98 ? 7.477 3.360 -6.387 1.00 89.06 98 GLY A N 1
ATOM 788 C CA . GLY A 1 98 ? 6.657 4.156 -7.304 1.00 89.0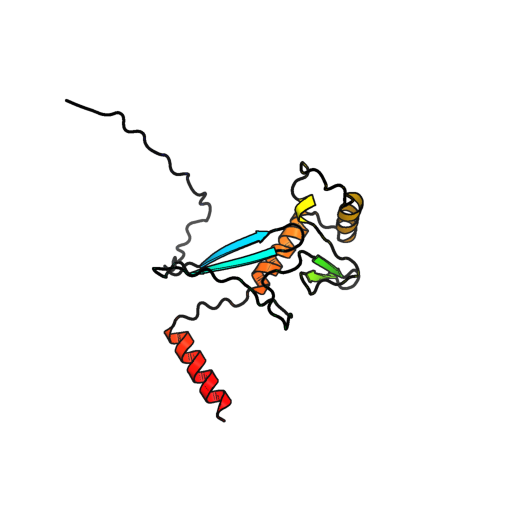6 98 GLY A CA 1
ATOM 789 C C . GLY A 1 98 ? 5.708 3.340 -8.185 1.00 89.06 98 GLY A C 1
ATOM 790 O O . GLY A 1 98 ? 5.286 3.843 -9.219 1.00 89.06 98 GLY A O 1
ATOM 791 N N . ILE A 1 99 ? 5.328 2.121 -7.773 1.00 91.44 99 ILE A N 1
ATOM 792 C CA . ILE A 1 99 ? 4.499 1.186 -8.559 1.00 91.44 99 ILE A CA 1
ATOM 793 C C . ILE A 1 99 ? 3.198 1.808 -9.084 1.00 91.44 99 ILE A C 1
ATOM 795 O O . ILE A 1 99 ? 2.726 1.448 -10.156 1.00 91.44 99 ILE A O 1
ATOM 799 N N . LYS A 1 100 ? 2.659 2.811 -8.372 1.00 91.88 100 LYS A N 1
ATOM 800 C CA . LYS A 1 100 ? 1.497 3.602 -8.804 1.00 91.88 100 LYS A CA 1
ATOM 801 C C . LYS A 1 100 ? 1.676 4.188 -10.206 1.00 91.88 100 LYS A C 1
ATOM 803 O O . LYS A 1 100 ? 0.711 4.235 -10.957 1.00 91.88 100 LYS A O 1
ATOM 808 N N . LEU A 1 101 ? 2.890 4.625 -10.544 1.00 91.31 101 LEU A N 1
ATOM 809 C CA . LEU A 1 101 ? 3.188 5.272 -11.820 1.00 91.31 101 LEU A CA 1
ATOM 810 C C . LEU A 1 101 ? 3.076 4.321 -13.016 1.00 91.31 101 LEU A C 1
ATOM 812 O O . LEU A 1 101 ? 3.022 4.784 -14.145 1.00 91.31 101 LEU A O 1
ATOM 816 N N . LEU A 1 102 ? 3.033 3.013 -12.763 1.00 89.81 102 LEU A N 1
ATOM 817 C CA . LEU A 1 102 ? 2.969 1.965 -13.779 1.00 89.81 102 LEU A CA 1
ATOM 818 C C . LEU A 1 102 ? 1.565 1.351 -13.904 1.00 89.81 102 LEU A C 1
ATOM 820 O O . LEU A 1 102 ? 1.380 0.413 -14.674 1.00 89.81 102 LEU A O 1
ATOM 824 N N . LEU A 1 103 ? 0.587 1.828 -13.122 1.00 91.19 103 LEU A N 1
ATOM 825 C CA . LEU A 1 103 ? -0.776 1.283 -13.126 1.00 91.19 103 LEU A CA 1
ATOM 826 C C . LEU A 1 103 ? -1.653 1.857 -14.239 1.00 91.19 103 LEU A C 1
ATOM 828 O O . LEU A 1 103 ? -2.578 1.181 -14.680 1.00 91.19 103 LEU A O 1
ATOM 832 N N . ASP A 1 104 ? -1.366 3.078 -14.691 1.00 88.56 104 ASP A N 1
ATOM 833 C CA . ASP A 1 104 ? -2.015 3.672 -15.855 1.00 88.56 104 ASP A CA 1
ATOM 834 C C . ASP A 1 104 ? -0.975 3.864 -16.970 1.00 88.56 104 ASP A C 1
ATOM 836 O O . ASP A 1 104 ? -0.126 4.749 -16.862 1.00 88.56 104 ASP A O 1
ATOM 840 N N . PRO A 1 105 ? -1.024 3.066 -18.051 1.00 79.81 105 PRO A N 1
ATOM 841 C CA . PRO A 1 105 ? -0.077 3.179 -19.156 1.00 79.81 105 PRO A CA 1
ATOM 842 C C . PRO A 1 105 ? -0.224 4.485 -19.952 1.00 79.81 105 PRO A C 1
ATOM 844 O O . PRO A 1 105 ? 0.631 4.779 -20.782 1.00 79.81 105 PRO A O 1
ATOM 847 N N . LYS A 1 106 ? -1.301 5.255 -19.742 1.00 87.44 106 LYS A N 1
ATOM 848 C CA . LYS A 1 106 ? -1.496 6.578 -20.354 1.00 87.44 106 LYS A CA 1
ATOM 849 C C . LYS A 1 106 ? -0.933 7.714 -19.502 1.00 87.44 106 LYS A C 1
ATOM 851 O O . LYS A 1 106 ? -0.950 8.856 -19.952 1.00 87.44 106 LYS A O 1
ATOM 856 N N . GLN A 1 107 ? -0.498 7.431 -18.277 1.00 84.81 107 GLN A N 1
ATOM 857 C CA . GLN A 1 107 ? 0.044 8.449 -17.394 1.00 84.81 107 GLN A CA 1
ATOM 858 C C . GLN A 1 107 ? 1.446 8.851 -17.856 1.00 84.81 107 GLN A C 1
ATOM 860 O O . GLN A 1 107 ? 2.333 8.007 -17.974 1.00 84.81 107 GLN A O 1
ATOM 865 N N . ASP A 1 108 ? 1.670 10.152 -18.036 1.00 85.31 108 ASP A N 1
ATOM 866 C CA . ASP A 1 108 ? 3.006 10.675 -18.309 1.00 85.31 108 ASP A CA 1
ATOM 867 C C . ASP A 1 108 ? 3.943 10.403 -17.127 1.00 85.31 108 ASP A C 1
ATOM 869 O O . ASP A 1 108 ? 3.635 10.707 -15.966 1.00 85.31 108 ASP A O 1
ATOM 873 N N . MET A 1 109 ? 5.115 9.836 -17.418 1.00 88.44 109 MET A N 1
ATOM 874 C CA . MET A 1 109 ? 6.119 9.599 -16.390 1.00 88.44 109 MET A CA 1
ATOM 875 C C . MET A 1 109 ? 6.731 10.939 -15.944 1.00 88.44 109 MET A C 1
ATOM 877 O O . MET A 1 109 ? 7.176 11.721 -16.791 1.00 88.44 109 MET A O 1
ATOM 881 N N . PRO A 1 110 ? 6.811 11.228 -14.630 1.00 86.06 110 PRO A N 1
ATOM 882 C CA . PRO A 1 110 ? 7.489 12.424 -14.149 1.00 86.06 110 PRO A CA 1
ATOM 883 C C . PRO A 1 110 ? 8.961 12.452 -14.586 1.00 86.06 110 PRO A C 1
ATOM 885 O O . PRO A 1 110 ? 9.668 11.458 -14.450 1.00 86.06 110 PRO A O 1
ATOM 888 N N . SER A 1 111 ? 9.458 13.607 -15.037 1.00 87.31 111 SER A N 1
ATOM 889 C CA . SER A 1 111 ? 10.806 13.749 -15.624 1.00 87.31 111 SER A CA 1
ATOM 890 C C . SER A 1 111 ? 11.967 13.363 -14.700 1.00 87.31 111 SER A C 1
ATOM 892 O O . SER A 1 111 ? 13.058 13.055 -15.172 1.00 87.31 111 SER A O 1
ATOM 894 N N . TYR A 1 112 ? 11.747 13.376 -13.386 1.00 83.31 112 TYR A N 1
ATOM 895 C CA . TYR A 1 112 ? 12.740 12.997 -12.382 1.00 83.31 112 TYR A CA 1
ATOM 896 C C . TYR A 1 112 ? 12.780 11.484 -12.098 1.00 83.31 112 TYR A C 1
ATOM 898 O O . TYR A 1 112 ? 13.623 11.043 -11.319 1.00 83.31 112 TYR A O 1
ATOM 906 N N . ILE A 1 113 ? 11.893 10.684 -12.705 1.00 82.88 113 ILE A N 1
ATOM 907 C CA . ILE A 1 113 ? 11.863 9.221 -12.575 1.00 82.88 113 ILE A CA 1
ATOM 908 C C . ILE A 1 113 ? 11.966 8.598 -13.971 1.00 82.88 113 ILE A C 1
ATOM 910 O O . ILE A 1 113 ? 11.008 8.653 -14.740 1.00 82.88 113 ILE A O 1
ATOM 914 N N . PRO A 1 114 ? 13.096 7.960 -14.314 1.00 83.88 114 PRO A N 1
ATOM 915 C CA . PRO A 1 114 ? 13.213 7.227 -15.567 1.00 83.88 114 PRO A CA 1
ATOM 916 C C . PRO A 1 114 ? 12.266 6.022 -15.595 1.00 83.88 114 PRO A C 1
ATOM 918 O O . PRO A 1 114 ? 12.302 5.170 -14.708 1.00 83.88 114 PRO A O 1
ATOM 921 N N . GLU A 1 115 ? 11.455 5.898 -16.646 1.00 83.56 115 GLU A N 1
ATOM 922 C CA . GLU A 1 115 ? 10.560 4.746 -16.816 1.00 83.56 115 GLU A CA 1
ATOM 923 C C . GLU A 1 115 ? 11.321 3.420 -16.924 1.00 83.56 115 GLU A C 1
ATOM 925 O O . GLU A 1 115 ? 10.880 2.405 -16.384 1.00 83.56 115 GLU A O 1
ATOM 930 N N . SER A 1 116 ? 12.499 3.440 -17.553 1.00 83.88 116 SER A N 1
ATOM 931 C CA . SER A 1 116 ? 13.381 2.277 -17.665 1.00 83.88 116 SER A CA 1
ATOM 932 C C . SER A 1 116 ? 13.769 1.701 -16.304 1.00 83.88 116 SER A C 1
ATOM 934 O O . SER A 1 116 ? 13.779 0.485 -16.157 1.00 83.88 116 SER A O 1
ATOM 936 N N . PHE A 1 117 ? 14.014 2.556 -15.304 1.00 83.62 117 PHE A N 1
ATOM 937 C CA . PHE A 1 117 ? 14.360 2.133 -13.946 1.00 83.62 117 PHE A CA 1
ATOM 938 C C . PHE A 1 117 ? 13.205 1.384 -13.269 1.00 83.62 117 PHE A C 1
ATOM 940 O O . PHE A 1 117 ? 13.407 0.377 -12.595 1.00 83.62 117 PHE A O 1
ATOM 947 N N . LEU A 1 118 ? 11.969 1.846 -13.467 1.00 83.44 118 LEU A N 1
ATOM 948 C CA . LEU A 1 118 ? 10.800 1.173 -12.909 1.00 83.44 118 LEU A CA 1
ATOM 949 C C . LEU A 1 118 ? 10.489 -0.143 -13.633 1.00 83.44 118 LEU A C 1
ATOM 951 O O . LEU A 1 118 ? 10.183 -1.142 -12.981 1.00 83.44 118 LEU A O 1
ATOM 955 N N . LYS A 1 119 ? 10.599 -0.160 -14.966 1.00 84.38 119 LYS A N 1
ATOM 956 C CA . LYS A 1 119 ? 10.366 -1.360 -15.781 1.00 84.38 119 LYS A CA 1
ATOM 957 C C . LYS A 1 119 ? 11.398 -2.450 -15.512 1.00 84.38 119 LYS A C 1
ATOM 959 O O . LYS A 1 119 ? 11.001 -3.595 -15.320 1.00 84.38 119 LYS A O 1
ATOM 964 N N . SER A 1 120 ? 12.683 -2.103 -15.393 1.00 84.38 120 SER A N 1
ATOM 965 C CA . SER A 1 120 ? 13.722 -3.085 -15.069 1.00 84.38 120 SER A CA 1
ATOM 966 C C . SER A 1 120 ? 13.438 -3.781 -13.740 1.00 84.38 120 SER A C 1
ATOM 968 O O . SER A 1 120 ? 13.599 -4.992 -13.638 1.00 84.38 120 SER A O 1
ATOM 970 N N . ASN A 1 121 ? 12.956 -3.059 -12.726 1.00 82.50 121 ASN A N 1
ATOM 971 C CA . ASN A 1 121 ? 12.645 -3.662 -11.426 1.00 82.50 121 ASN A CA 1
ATOM 972 C C . ASN A 1 121 ? 11.479 -4.668 -11.507 1.00 82.50 121 ASN A C 1
ATOM 974 O O . ASN A 1 121 ? 11.498 -5.676 -10.801 1.00 82.50 121 ASN A O 1
ATOM 978 N N . LEU A 1 122 ? 10.497 -4.435 -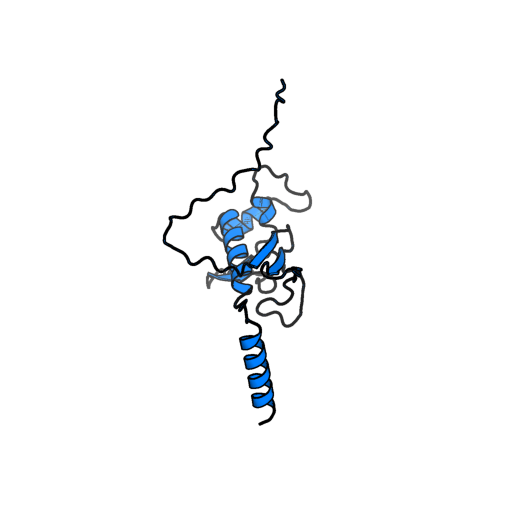12.388 1.00 86.94 122 LEU A N 1
ATOM 979 C CA . LEU A 1 122 ? 9.418 -5.394 -12.659 1.00 86.94 122 LEU A CA 1
ATOM 980 C C . LEU A 1 122 ? 9.903 -6.624 -13.431 1.00 86.94 122 LEU A C 1
ATOM 982 O O . LEU A 1 122 ? 9.500 -7.745 -13.126 1.00 86.94 122 LEU A O 1
ATOM 986 N N . GLU A 1 123 ? 10.786 -6.432 -14.411 1.00 86.19 123 GLU A N 1
ATOM 987 C CA . GLU A 1 123 ? 11.382 -7.540 -15.167 1.00 86.19 123 GLU A CA 1
ATOM 988 C C . GLU A 1 123 ? 12.153 -8.490 -14.241 1.00 86.19 123 GLU A C 1
ATOM 990 O O . GLU A 1 123 ? 12.010 -9.706 -14.356 1.00 86.19 123 GLU A O 1
ATOM 995 N N . HIS A 1 124 ? 12.894 -7.950 -13.266 1.00 82.06 124 HIS A N 1
ATOM 996 C CA . HIS A 1 124 ? 13.636 -8.754 -12.289 1.00 82.06 124 HIS A CA 1
ATOM 997 C C . HIS A 1 124 ? 12.728 -9.598 -11.387 1.00 82.06 124 HIS A C 1
ATOM 999 O O . HIS A 1 124 ? 13.081 -10.733 -11.065 1.00 82.06 124 HIS A O 1
ATOM 1005 N N . CYS A 1 125 ? 11.572 -9.075 -10.964 1.00 82.12 125 CYS A N 1
ATOM 1006 C CA . CYS A 1 125 ? 10.639 -9.842 -10.134 1.00 82.12 125 CYS A CA 1
ATOM 1007 C C . CYS A 1 125 ? 9.707 -10.751 -10.953 1.00 82.12 125 CYS A C 1
ATOM 1009 O O . CYS A 1 125 ? 9.044 -11.616 -10.379 1.00 82.12 125 CYS A O 1
ATOM 1011 N N . GLY A 1 126 ? 9.654 -10.570 -12.278 1.00 87.38 126 GLY A N 1
ATOM 1012 C CA . GLY A 1 126 ? 8.808 -11.343 -13.184 1.00 87.38 126 GLY A CA 1
ATOM 1013 C C . GLY A 1 126 ? 7.307 -11.129 -12.967 1.00 87.38 126 GLY A C 1
ATOM 1014 O O . GLY A 1 126 ? 6.514 -11.970 -13.388 1.00 87.38 126 GLY A O 1
ATOM 1015 N N . LYS A 1 127 ? 6.908 -10.040 -12.294 1.00 90.19 127 LYS A N 1
ATOM 1016 C CA . LYS A 1 127 ? 5.506 -9.706 -12.007 1.00 90.19 127 LYS A CA 1
ATOM 1017 C C . LYS A 1 127 ? 5.093 -8.410 -12.710 1.00 90.19 127 LYS A C 1
ATOM 1019 O O . LYS A 1 127 ? 5.856 -7.442 -12.698 1.00 90.19 127 LYS A O 1
ATOM 1024 N N . PRO A 1 128 ? 3.880 -8.338 -13.285 1.00 92.75 128 PRO A N 1
ATOM 1025 C CA . PRO A 1 128 ? 3.353 -7.094 -13.829 1.00 92.75 128 PRO A CA 1
ATOM 1026 C C . PRO A 1 128 ? 3.053 -6.085 -12.712 1.00 92.75 128 PRO A C 1
ATOM 1028 O O . PRO A 1 128 ? 2.852 -6.443 -11.550 1.00 92.75 128 PRO A O 1
ATOM 1031 N N . ALA A 1 129 ? 2.966 -4.803 -13.077 1.00 92.69 129 ALA A N 1
ATOM 1032 C CA . ALA A 1 129 ? 2.796 -3.717 -12.114 1.00 92.69 129 ALA A CA 1
ATOM 1033 C C . ALA A 1 129 ? 1.555 -3.869 -11.214 1.00 92.69 129 ALA A C 1
ATOM 1035 O O . ALA A 1 129 ? 1.598 -3.568 -10.019 1.00 92.69 129 ALA A O 1
ATOM 1036 N N . VAL A 1 130 ? 0.455 -4.353 -11.798 1.00 95.00 130 VAL A N 1
ATOM 1037 C CA . VAL A 1 130 ? -0.816 -4.580 -11.102 1.00 95.00 130 VAL A CA 1
ATOM 1038 C C . VAL A 1 130 ? -0.690 -5.637 -10.004 1.00 95.00 130 VAL A C 1
ATOM 1040 O O . VAL A 1 130 ? -1.214 -5.428 -8.913 1.00 95.00 130 VAL A O 1
ATOM 1043 N N . ASP A 1 131 ? 0.075 -6.703 -10.239 1.00 95.00 131 ASP A N 1
ATOM 1044 C CA . ASP A 1 131 ? 0.265 -7.779 -9.263 1.00 95.00 131 ASP A CA 1
ATOM 1045 C C . ASP A 1 131 ? 1.134 -7.306 -8.098 1.00 95.00 131 ASP A C 1
ATOM 1047 O O . ASP A 1 131 ? 0.830 -7.584 -6.942 1.00 95.00 131 ASP A O 1
ATOM 1051 N N . VAL A 1 132 ? 2.175 -6.513 -8.372 1.00 94.19 132 VAL A N 1
ATOM 1052 C CA . VAL A 1 132 ? 3.002 -5.902 -7.316 1.00 94.19 132 VAL A CA 1
ATOM 1053 C C . VAL A 1 132 ? 2.178 -4.923 -6.470 1.00 94.19 132 VAL A C 1
ATOM 1055 O O . VAL A 1 132 ? 2.317 -4.877 -5.246 1.00 94.19 132 VAL A O 1
ATOM 1058 N N . ALA A 1 133 ? 1.286 -4.146 -7.094 1.00 95.12 133 ALA A N 1
ATOM 1059 C CA . ALA A 1 133 ? 0.371 -3.271 -6.365 1.00 95.12 133 ALA A CA 1
ATOM 1060 C C . ALA A 1 133 ? -0.652 -4.063 -5.534 1.00 95.12 133 ALA A C 1
ATOM 1062 O O . ALA A 1 133 ? -0.934 -3.676 -4.399 1.00 95.12 133 ALA A O 1
ATOM 1063 N N . ALA A 1 134 ? -1.171 -5.172 -6.065 1.00 95.06 134 ALA A N 1
ATOM 1064 C CA . ALA A 1 134 ? -2.077 -6.062 -5.350 1.00 95.06 134 ALA A CA 1
ATOM 1065 C C . ALA A 1 134 ? -1.390 -6.730 -4.150 1.00 95.06 134 ALA A C 1
ATOM 1067 O O . ALA A 1 134 ? -1.978 -6.777 -3.071 1.00 95.06 134 ALA A O 1
ATOM 1068 N N . ASP A 1 135 ? -0.148 -7.195 -4.299 1.00 94.56 135 ASP A N 1
ATOM 1069 C CA . ASP A 1 135 ? 0.657 -7.741 -3.200 1.00 94.56 135 ASP A CA 1
ATOM 1070 C C . ASP A 1 135 ? 0.852 -6.692 -2.094 1.00 94.56 135 ASP A C 1
ATOM 1072 O O . ASP A 1 135 ? 0.646 -6.977 -0.914 1.00 94.56 135 ASP A O 1
ATOM 1076 N N . PHE A 1 136 ? 1.190 -5.450 -2.466 1.00 94.25 136 PHE A N 1
ATOM 1077 C CA . PHE A 1 136 ? 1.335 -4.361 -1.500 1.00 94.25 136 PHE A CA 1
ATOM 1078 C C . PHE A 1 136 ? 0.026 -4.070 -0.757 1.00 94.25 136 PHE A C 1
ATOM 1080 O O . PHE A 1 136 ? 0.044 -3.915 0.460 1.00 94.25 136 PHE A O 1
ATOM 1087 N N . LEU A 1 137 ? -1.109 -3.984 -1.458 1.00 93.38 137 LEU A N 1
ATOM 1088 C CA . LEU A 1 137 ? -2.410 -3.706 -0.836 1.00 93.38 137 LEU A CA 1
ATOM 1089 C C . LEU A 1 137 ? -2.867 -4.847 0.082 1.00 93.38 137 LEU A C 1
ATOM 1091 O O . LEU A 1 137 ? -3.382 -4.580 1.166 1.00 93.38 137 LEU A O 1
ATOM 1095 N N . GLN A 1 138 ? -2.624 -6.100 -0.308 1.00 92.06 138 GLN A N 1
ATOM 1096 C CA . GLN A 1 138 ? -2.878 -7.262 0.546 1.00 92.06 138 GLN A CA 1
ATOM 1097 C C . GLN A 1 138 ? -2.020 -7.222 1.810 1.00 92.06 138 GLN A C 1
ATOM 1099 O O . GLN A 1 138 ? -2.535 -7.436 2.904 1.00 92.06 138 GLN A O 1
ATOM 1104 N N . ALA A 1 139 ? -0.731 -6.897 1.687 1.00 89.94 139 ALA A N 1
ATOM 1105 C CA . ALA A 1 139 ? 0.164 -6.759 2.831 1.00 89.94 139 ALA A CA 1
ATOM 1106 C C . ALA A 1 139 ? -0.251 -5.601 3.750 1.00 89.94 139 ALA A C 1
ATOM 1108 O O . ALA A 1 139 ? -0.261 -5.740 4.973 1.00 89.94 139 ALA A O 1
ATOM 1109 N N . LEU A 1 140 ? -0.671 -4.486 3.151 1.00 88.88 140 LEU A N 1
ATOM 1110 C CA . LEU A 1 140 ? -1.181 -3.315 3.847 1.00 88.88 140 LEU A CA 1
ATOM 1111 C C . LEU A 1 140 ? -2.441 -3.652 4.664 1.00 88.88 140 LEU A C 1
ATOM 1113 O O . LEU A 1 140 ? -2.548 -3.238 5.815 1.00 88.88 140 LEU A O 1
ATOM 1117 N N . GLN A 1 141 ? -3.360 -4.440 4.099 1.00 86.00 141 GLN A N 1
ATOM 1118 C CA . GLN A 1 141 ? -4.552 -4.931 4.791 1.00 86.00 141 GLN A CA 1
ATOM 1119 C C . GLN A 1 141 ? -4.208 -5.976 5.862 1.00 86.00 141 GLN A C 1
ATOM 1121 O O . GLN A 1 141 ? -4.723 -5.908 6.975 1.00 86.00 141 GLN A O 1
ATOM 1126 N N . ALA A 1 142 ? -3.324 -6.930 5.562 1.00 83.12 142 ALA A N 1
ATOM 1127 C CA . ALA A 1 142 ? -2.889 -7.950 6.512 1.00 83.12 142 ALA A CA 1
ATOM 1128 C C . ALA A 1 142 ? -2.161 -7.335 7.714 1.00 83.12 142 ALA A C 1
ATOM 1130 O O . ALA A 1 142 ? -2.323 -7.807 8.834 1.00 83.12 142 ALA A O 1
ATOM 1131 N N . GLY A 1 143 ? -1.413 -6.247 7.520 1.00 72.69 143 GLY A N 1
ATOM 1132 C CA . GLY A 1 143 ? -0.759 -5.499 8.594 1.00 72.69 143 GLY A CA 1
ATOM 1133 C C . GLY A 1 143 ? -1.716 -4.851 9.600 1.00 72.69 143 GLY A C 1
ATOM 1134 O O . GLY A 1 143 ? -1.260 -4.371 10.633 1.00 72.69 143 GLY A O 1
ATOM 1135 N N . LEU A 1 144 ? -3.026 -4.859 9.332 1.00 70.56 144 LEU A N 1
ATOM 1136 C CA . LEU A 1 144 ? -4.058 -4.391 10.256 1.00 70.56 144 LEU A CA 1
ATOM 1137 C C . LEU A 1 144 ? -4.493 -5.461 11.273 1.00 70.56 144 LEU A C 1
ATOM 1139 O O . LEU A 1 144 ? -5.329 -5.169 12.123 1.00 70.56 144 LEU A O 1
ATOM 1143 N N . HIS A 1 145 ? -3.996 -6.702 11.200 1.00 57.00 145 HIS A N 1
ATOM 1144 C CA . HIS A 1 145 ? -4.519 -7.781 12.044 1.00 57.00 145 HIS A CA 1
ATOM 1145 C C . HIS A 1 145 ? -4.071 -7.710 13.527 1.00 57.00 145 HIS A C 1
ATOM 1147 O O . HIS A 1 145 ? -2.907 -7.417 13.799 1.00 57.00 145 HIS A O 1
ATOM 1153 N N . PRO A 1 146 ? -4.951 -8.088 14.481 1.00 50.75 146 PRO A N 1
ATOM 1154 C CA . PRO A 1 146 ? -6.404 -8.083 14.375 1.00 50.75 146 PRO A CA 1
ATOM 1155 C C . PRO A 1 146 ? -6.940 -6.696 14.760 1.00 50.75 146 PRO A C 1
ATOM 1157 O O . PRO A 1 146 ? -6.812 -6.275 15.911 1.00 50.75 146 PRO A O 1
ATOM 1160 N N . VAL A 1 147 ? -7.641 -6.026 13.838 1.00 50.88 147 VAL A N 1
ATOM 1161 C CA . VAL A 1 147 ? -8.687 -5.067 14.223 1.00 50.88 147 VAL A CA 1
ATOM 1162 C C . VAL A 1 147 ? -9.798 -5.898 14.859 1.00 50.88 147 VAL A C 1
ATOM 1164 O O . VAL A 1 147 ? -10.769 -6.279 14.211 1.00 50.88 147 VAL A O 1
ATOM 1167 N N . ALA A 1 148 ? -9.612 -6.283 16.119 1.00 47.16 148 ALA A N 1
ATOM 1168 C CA . ALA A 1 148 ? -10.701 -6.807 16.911 1.00 47.16 148 ALA A CA 1
ATOM 1169 C C . ALA A 1 148 ? -11.631 -5.625 17.188 1.00 47.16 148 ALA A C 1
ATOM 1171 O O . ALA A 1 148 ? -11.242 -4.665 17.854 1.00 47.16 148 ALA A O 1
ATOM 1172 N N . LEU A 1 149 ? -12.857 -5.689 16.669 1.00 48.88 149 LEU A N 1
ATOM 1173 C CA . LEU A 1 149 ? -13.980 -4.981 17.274 1.00 48.88 149 LEU A CA 1
ATOM 1174 C C . LEU A 1 149 ? -14.152 -5.579 18.664 1.00 48.88 149 LEU A C 1
ATOM 1176 O O . LEU A 1 149 ? -14.863 -6.564 18.856 1.00 48.88 149 LEU A O 1
ATOM 1180 N N . ILE A 1 150 ? -13.417 -5.036 19.627 1.00 51.16 150 ILE A N 1
ATOM 1181 C CA . ILE A 1 150 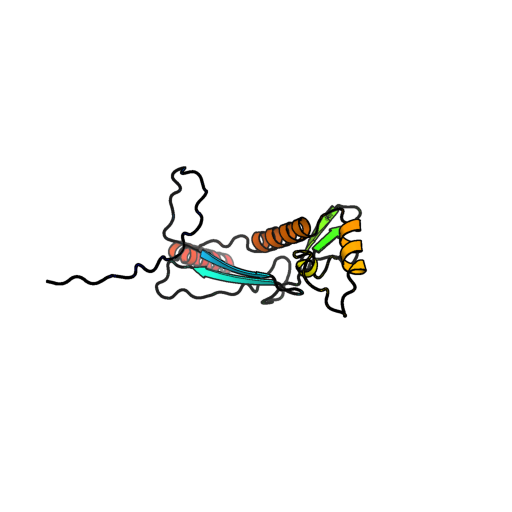? -13.664 -5.343 21.018 1.00 51.16 150 ILE A CA 1
ATOM 1182 C C . ILE A 1 150 ? -14.877 -4.500 21.382 1.00 51.16 150 ILE A C 1
ATOM 1184 O O . ILE A 1 150 ? -14.780 -3.280 21.509 1.00 51.16 150 ILE A O 1
ATOM 1188 N N . LYS A 1 151 ? -16.039 -5.143 21.456 1.00 48.62 151 LYS A N 1
ATOM 1189 C CA . LYS A 1 151 ? -17.227 -4.510 22.018 1.00 48.62 151 LYS A CA 1
ATOM 1190 C C . LYS A 1 151 ? -16.890 -4.067 23.454 1.00 48.62 151 LYS A C 1
ATOM 1192 O O . LYS A 1 151 ? -16.072 -4.688 24.131 1.00 48.62 151 LYS A O 1
ATOM 1197 N N . GLU A 1 152 ? -17.467 -2.950 23.896 1.00 54.44 152 GLU A N 1
ATOM 1198 C CA . GLU A 1 152 ? -17.192 -2.341 25.211 1.00 54.44 152 GLU A CA 1
ATOM 1199 C C . GLU A 1 152 ? -17.175 -3.339 26.398 1.00 54.44 152 GLU A C 1
ATOM 1201 O O . GLU A 1 152 ? -16.238 -3.270 27.200 1.00 54.44 152 GLU A O 1
ATOM 1206 N N . PRO A 1 153 ? -18.113 -4.308 26.530 1.00 54.59 153 PRO A N 1
ATOM 1207 C CA . PRO A 1 153 ? -18.051 -5.278 27.627 1.00 54.59 153 PRO A CA 1
ATOM 1208 C C . PRO A 1 153 ? -16.810 -6.184 27.568 1.00 54.59 153 PRO A C 1
ATOM 1210 O O . PRO A 1 153 ? -16.202 -6.488 28.595 1.00 54.59 153 PRO A O 1
ATOM 1213 N N . GLU A 1 154 ? -16.394 -6.586 26.375 1.00 63.53 154 GLU A N 1
ATOM 1214 C CA . GLU A 1 154 ? -15.207 -7.388 26.124 1.00 63.53 154 GLU A CA 1
ATOM 1215 C C . GLU A 1 154 ? -13.935 -6.559 26.356 1.00 63.53 154 GLU A C 1
ATOM 1217 O O . GLU A 1 154 ? -12.964 -7.070 26.914 1.00 63.53 154 GLU A O 1
ATOM 1222 N N . ALA A 1 155 ? -13.943 -5.266 26.017 1.00 66.44 155 ALA A N 1
ATOM 1223 C CA . ALA A 1 155 ? -12.814 -4.357 26.224 1.00 66.44 155 ALA A CA 1
ATOM 1224 C C . ALA A 1 155 ? -12.576 -4.106 27.715 1.00 66.44 155 ALA A C 1
ATOM 1226 O O . ALA A 1 155 ? -11.434 -4.176 28.181 1.00 66.44 155 ALA A O 1
ATOM 1227 N N . ALA A 1 156 ? -13.657 -3.907 28.472 1.00 65.94 156 ALA A N 1
ATOM 1228 C CA . ALA A 1 156 ? -13.615 -3.813 29.924 1.00 65.94 156 ALA A CA 1
ATOM 1229 C C . ALA A 1 156 ? -13.044 -5.097 30.549 1.00 65.94 156 ALA A C 1
ATOM 1231 O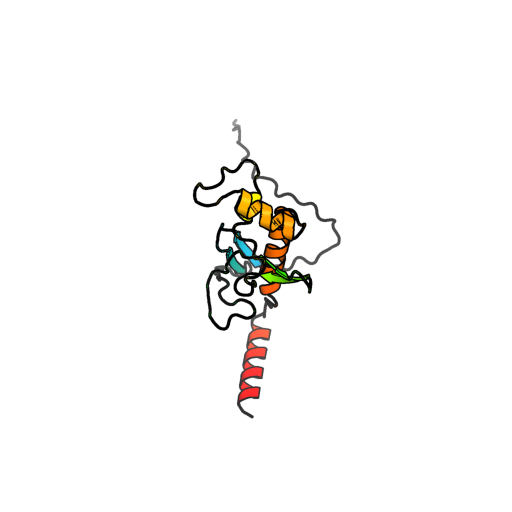 O . ALA A 1 156 ? -12.138 -5.025 31.380 1.00 65.94 156 ALA A O 1
ATOM 1232 N N . ALA A 1 157 ? -13.492 -6.272 30.094 1.00 69.75 157 ALA A N 1
ATOM 1233 C CA . ALA A 1 157 ? -12.979 -7.555 30.573 1.00 69.75 157 ALA A CA 1
ATOM 1234 C C . ALA A 1 157 ? -11.479 -7.745 30.270 1.00 69.75 157 ALA A C 1
ATOM 1236 O O . ALA A 1 157 ? -10.718 -8.160 31.148 1.00 69.75 157 ALA A O 1
ATOM 1237 N N . PHE A 1 158 ? -11.025 -7.397 29.060 1.00 62.69 158 PHE A N 1
ATOM 1238 C CA . PHE A 1 158 ? -9.605 -7.442 28.697 1.00 62.69 158 PHE A CA 1
ATOM 1239 C C . PHE A 1 158 ? -8.752 -6.492 29.549 1.00 62.69 158 PHE A C 1
ATOM 1241 O O . PHE A 1 158 ? -7.674 -6.888 30.000 1.00 62.69 158 PHE A O 1
ATOM 1248 N N . HIS A 1 159 ? -9.232 -5.273 29.814 1.00 68.50 159 HIS A N 1
ATOM 1249 C CA . HIS A 1 159 ? -8.544 -4.315 30.681 1.00 68.50 159 HIS A CA 1
ATOM 1250 C C . HIS A 1 159 ? -8.391 -4.860 32.108 1.00 68.50 159 HIS A C 1
ATOM 1252 O O . HIS A 1 159 ? -7.285 -4.869 32.651 1.00 68.50 159 HIS A O 1
ATOM 1258 N N . THR A 1 160 ? -9.470 -5.397 32.690 1.00 72.62 160 THR A N 1
ATOM 1259 C CA . THR A 1 160 ? -9.443 -5.996 34.032 1.00 72.62 160 THR A CA 1
ATOM 1260 C C . THR A 1 160 ? -8.482 -7.186 34.110 1.00 72.62 160 THR A C 1
ATOM 1262 O O . THR A 1 160 ? -7.701 -7.289 35.054 1.00 72.62 160 THR A O 1
ATOM 1265 N N . LEU A 1 161 ? -8.472 -8.070 33.108 1.00 69.19 161 LEU A N 1
ATOM 1266 C CA . LEU A 1 161 ? -7.543 -9.205 33.064 1.00 69.19 161 LEU A CA 1
ATOM 1267 C C . LEU A 1 161 ? -6.075 -8.760 32.958 1.00 69.19 161 LEU A C 1
ATOM 1269 O O . LEU A 1 161 ? -5.206 -9.354 33.598 1.00 69.19 161 LEU A O 1
ATOM 1273 N N . HIS A 1 162 ? -5.788 -7.708 32.188 1.00 68.50 162 HIS A N 1
ATOM 1274 C CA . HIS A 1 162 ? -4.440 -7.153 32.073 1.00 68.50 162 HIS A CA 1
ATOM 1275 C C . HIS A 1 162 ? -3.961 -6.515 33.389 1.00 68.50 162 HIS A C 1
ATOM 1277 O O . HIS A 1 162 ? -2.816 -6.715 33.795 1.00 68.50 162 HIS A O 1
ATOM 1283 N N . GLU A 1 163 ? -4.838 -5.800 34.100 1.00 73.88 163 GLU A N 1
ATOM 1284 C CA . GLU A 1 163 ? -4.531 -5.245 35.424 1.00 73.88 163 GLU A CA 1
ATOM 1285 C C . GLU A 1 163 ? -4.254 -6.325 36.475 1.00 73.88 163 GLU A C 1
ATOM 1287 O O . GLU A 1 163 ? -3.352 -6.159 37.297 1.00 73.88 163 GLU A O 1
ATOM 1292 N N . LEU A 1 164 ? -4.997 -7.434 36.447 1.00 75.81 164 LEU A N 1
ATOM 1293 C CA . LEU A 1 164 ? -4.792 -8.552 37.370 1.00 75.81 164 LEU A CA 1
ATOM 1294 C C . LEU A 1 164 ? -3.473 -9.288 37.100 1.00 75.81 164 LEU A C 1
ATOM 1296 O O . LEU A 1 164 ? -2.803 -9.699 38.044 1.00 75.81 164 LEU A O 1
ATOM 1300 N N . LYS A 1 165 ? -3.061 -9.407 35.833 1.00 72.50 165 LYS A N 1
ATOM 1301 C CA . LYS A 1 165 ? -1.807 -10.070 35.446 1.00 72.50 165 LYS A CA 1
ATOM 1302 C C . LYS A 1 165 ? -0.551 -9.285 35.841 1.00 72.50 165 LYS A C 1
ATOM 1304 O O . LYS A 1 165 ? 0.474 -9.898 36.099 1.00 72.50 165 LYS A O 1
ATOM 1309 N N . ASN A 1 166 ? -0.624 -7.955 35.905 1.00 65.31 166 ASN A N 1
ATOM 1310 C CA . ASN A 1 166 ? 0.514 -7.097 36.268 1.00 65.31 166 ASN A CA 1
ATOM 1311 C C . ASN A 1 166 ? 0.645 -6.842 37.783 1.00 65.31 166 ASN A C 1
ATOM 1313 O O . ASN A 1 166 ? 1.542 -6.113 38.204 1.00 65.31 166 ASN A O 1
ATOM 1317 N N . LYS A 1 167 ? -0.262 -7.396 38.600 1.00 66.56 167 LYS A N 1
ATOM 1318 C CA . LYS A 1 167 ? -0.281 -7.259 40.068 1.00 66.56 167 LYS A CA 1
ATOM 1319 C C . LYS A 1 167 ? 0.116 -8.542 40.818 1.00 66.56 167 LYS A C 1
ATOM 1321 O O . LYS A 1 167 ? 0.025 -8.552 42.045 1.00 66.56 167 LYS A O 1
ATOM 1326 N N . GLY A 1 168 ? 0.532 -9.593 40.111 1.00 49.53 168 GLY A N 1
ATOM 1327 C CA . GLY A 1 168 ? 1.098 -10.826 40.677 1.00 49.53 168 GLY A CA 1
ATOM 1328 C C . GLY A 1 168 ? 2.542 -11.010 40.246 1.00 49.53 168 GLY A C 1
ATOM 1329 O O . GLY A 1 168 ? 3.316 -11.544 41.066 1.00 49.53 168 GLY A O 1
#

Foldseek 3Di:
DDDDDDDDDDDDDDDDDDDDPPDPDDPWDKDWDWDPDQFKIWIWIWTPNDPDIDIGTQQDFPPDPGGHSIWTAKWEQDLPPRDIDGTPGHDPPQIQGRLVQQPDPPRDDPPVDDPVVNVVSCVSNVHHSVVSVVVHVVNVVVRPPPPPPCPPVNVVVVVVVVVVVVVD